Protein AF-A0A1F8RJQ5-F1 (afdb_monomer_lite)

Radius of gyration: 23.52 Å; chains: 1; bounding box: 66×78×32 Å

Secondary structure (DSSP, 8-state):
--------HHHHHHHHHHHHHHHHT--HHHHHHHHHHHHHHHHHHTSTTGGGEEEEGGGGHHHH-SS--S-----EEEE-S-TTTT----TT-S-PPPP-----

Sequence (104 aa):
MSRGHQKNLPASVRQRLLNLSRERGEDFNFTLTRYANERLLYRLACSPYRDQFVLKGAALFQIWSESPHRPTRDVDLLGFGDSTAAIPSYRSSLIPNPPVALAS

Structure (mmCIF, N/CA/C/O backbone):
data_AF-A0A1F8RJQ5-F1
#
_entry.id   AF-A0A1F8RJQ5-F1
#
loop_
_atom_site.group_PDB
_atom_site.id
_atom_site.type_symbol
_atom_site.label_atom_id
_atom_site.label_alt_id
_atom_site.label_comp_id
_atom_site.label_asym_id
_atom_site.label_entity_id
_atom_site.label_seq_id
_atom_site.pdbx_PDB_ins_code
_atom_site.Cartn_x
_atom_site.Cartn_y
_atom_site.Cartn_z
_atom_site.occupancy
_atom_site.B_iso_or_e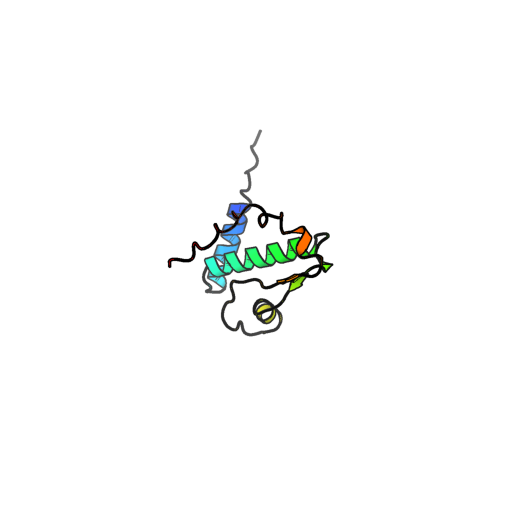quiv
_atom_site.auth_seq_id
_atom_site.auth_comp_id
_atom_site.auth_asym_id
_atom_site.auth_atom_id
_atom_site.pdbx_PDB_model_num
ATOM 1 N N . MET A 1 1 ? 0.179 40.576 9.011 1.00 35.41 1 MET A N 1
ATOM 2 C CA . MET A 1 1 ? 0.893 39.335 8.628 1.00 35.41 1 MET A CA 1
ATOM 3 C C . MET A 1 1 ? 0.343 38.161 9.444 1.00 35.41 1 MET A C 1
ATOM 5 O O . MET A 1 1 ? 0.845 37.902 10.530 1.00 35.41 1 MET A O 1
ATOM 9 N N . SER A 1 2 ? -0.716 37.478 8.994 1.00 40.94 2 SER A N 1
ATOM 10 C CA . SER A 1 2 ? -1.209 36.268 9.676 1.00 40.94 2 SER A CA 1
ATOM 11 C C . SER A 1 2 ? -0.506 35.045 9.090 1.00 40.94 2 SER A C 1
ATOM 13 O O . SER A 1 2 ? -0.709 34.721 7.920 1.00 40.94 2 SER A O 1
ATOM 15 N N . ARG A 1 3 ? 0.347 34.377 9.875 1.00 50.81 3 ARG A N 1
ATOM 16 C CA . ARG A 1 3 ? 0.960 33.105 9.465 1.00 50.81 3 ARG A CA 1
ATOM 17 C C . ARG A 1 3 ? -0.162 32.091 9.251 1.00 50.81 3 ARG A C 1
ATOM 19 O O . ARG A 1 3 ? -0.807 31.679 10.211 1.00 50.81 3 ARG A O 1
ATOM 26 N N . GLY A 1 4 ? -0.423 31.738 7.994 1.00 52.03 4 GLY A N 1
ATOM 27 C CA . GLY A 1 4 ? -1.371 30.689 7.646 1.00 52.03 4 GLY A CA 1
ATOM 28 C C . GLY A 1 4 ? -1.008 29.411 8.394 1.00 52.03 4 GLY A C 1
ATOM 29 O O . GLY A 1 4 ? 0.154 29.011 8.409 1.00 52.03 4 GLY A O 1
ATOM 30 N N . HIS A 1 5 ? -1.997 28.815 9.054 1.00 59.03 5 HIS A N 1
ATOM 31 C CA . HIS A 1 5 ? -1.896 27.531 9.735 1.00 59.03 5 HIS A CA 1
ATOM 32 C C . HIS A 1 5 ? -1.157 26.534 8.830 1.00 59.03 5 HIS A C 1
ATOM 34 O O . HIS A 1 5 ? -1.703 26.110 7.809 1.00 59.03 5 HIS A O 1
ATOM 40 N N . GLN A 1 6 ? 0.096 26.195 9.161 1.00 61.12 6 GLN A N 1
ATOM 41 C CA . GLN A 1 6 ? 0.817 25.141 8.457 1.00 61.12 6 GLN A CA 1
ATOM 42 C C . GLN A 1 6 ? 0.069 23.835 8.721 1.00 61.12 6 GLN A C 1
ATOM 44 O O . GLN A 1 6 ? 0.237 23.197 9.757 1.00 61.12 6 GLN A O 1
ATOM 49 N N . LYS A 1 7 ? -0.825 23.472 7.795 1.00 71.69 7 LYS A N 1
ATOM 50 C CA 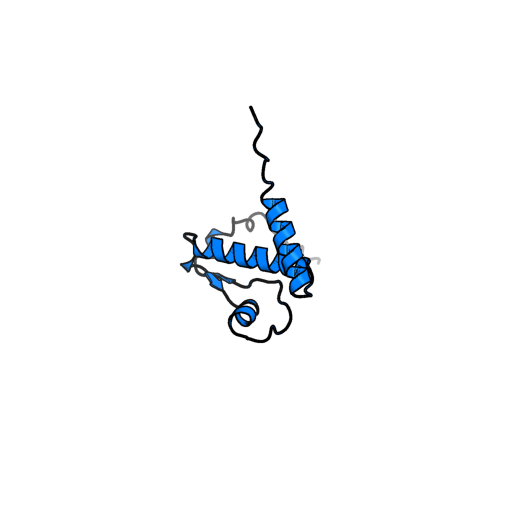. LYS A 1 7 ? -1.562 22.212 7.818 1.00 71.69 7 LYS A CA 1
ATOM 51 C C . LYS A 1 7 ? -0.533 21.094 7.741 1.00 71.69 7 LYS A C 1
ATOM 53 O O . LYS A 1 7 ? 0.001 20.816 6.670 1.00 71.69 7 LYS A O 1
ATOM 58 N N . ASN A 1 8 ? -0.254 20.456 8.872 1.00 88.88 8 ASN A N 1
ATOM 59 C CA . ASN A 1 8 ? 0.567 19.256 8.908 1.00 88.88 8 ASN A CA 1
ATOM 60 C C . ASN A 1 8 ? -0.191 18.139 8.170 1.00 88.88 8 ASN A C 1
ATOM 62 O O . ASN A 1 8 ? -1.055 17.461 8.731 1.00 88.88 8 ASN A O 1
ATOM 66 N N . LEU A 1 9 ? 0.087 18.005 6.871 1.00 90.94 9 LEU A N 1
ATOM 67 C CA . LEU A 1 9 ? -0.570 17.042 5.994 1.00 90.94 9 LEU A CA 1
ATOM 68 C C . LEU A 1 9 ? -0.378 15.596 6.488 1.00 90.94 9 LEU A C 1
ATOM 70 O O . LEU A 1 9 ? -1.387 14.891 6.557 1.00 90.94 9 LEU A O 1
ATOM 74 N N . PRO A 1 10 ? 0.828 15.154 6.910 1.00 90.75 10 PRO A N 1
ATOM 75 C CA . PRO A 1 10 ? 1.005 13.844 7.538 1.00 90.75 10 PRO A CA 1
ATOM 76 C C . PRO A 1 10 ? 0.082 13.606 8.739 1.00 90.75 10 PRO A C 1
ATOM 78 O O . PRO A 1 10 ? -0.588 12.575 8.800 1.00 90.75 10 PRO A O 1
ATOM 81 N N . ALA A 1 11 ? -0.019 14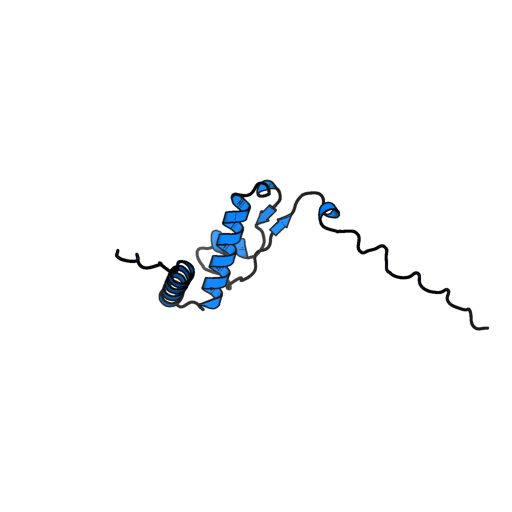.570 9.660 1.00 92.56 11 ALA A N 1
ATOM 82 C CA . ALA A 1 11 ? -0.899 14.459 10.824 1.00 92.56 11 ALA A CA 1
ATOM 83 C C . ALA A 1 11 ? -2.381 14.386 10.415 1.00 92.56 11 ALA A C 1
ATOM 85 O O . ALA A 1 11 ? -3.132 13.569 10.946 1.00 92.56 11 ALA A O 1
ATOM 86 N N . SER A 1 12 ? -2.789 15.177 9.417 1.00 94.31 12 SER A N 1
ATOM 87 C CA . SER A 1 12 ? -4.147 15.140 8.860 1.00 94.31 12 SER A CA 1
ATOM 88 C C . SER A 1 12 ? -4.481 13.797 8.200 1.00 94.31 12 SER A C 1
ATOM 90 O O . SER A 1 12 ? -5.592 13.292 8.365 1.00 94.31 12 SER A O 1
ATOM 92 N N . VAL A 1 13 ? -3.546 13.210 7.450 1.00 94.62 13 VAL A N 1
ATOM 93 C CA . VAL A 1 13 ? -3.723 11.888 6.828 1.00 94.62 13 VAL A CA 1
ATOM 94 C C . VAL A 1 13 ? -3.804 10.810 7.904 1.00 94.62 13 VAL A C 1
ATOM 96 O O . VAL A 1 13 ? -4.743 10.019 7.894 1.00 94.62 13 VAL A O 1
ATOM 99 N N . ARG A 1 14 ? -2.894 10.825 8.886 1.00 95.50 14 ARG A N 1
ATOM 100 C CA . ARG A 1 14 ? -2.909 9.880 10.011 1.00 95.50 14 ARG A CA 1
ATOM 101 C C . ARG A 1 14 ? -4.232 9.928 10.774 1.00 95.50 14 ARG A C 1
ATOM 103 O O . ARG A 1 14 ? -4.788 8.878 11.073 1.00 95.50 14 ARG A O 1
ATOM 110 N N . GLN A 1 15 ? -4.749 11.124 11.065 1.00 97.12 15 GLN A N 1
ATOM 111 C CA . GLN A 1 15 ? -6.020 11.274 11.775 1.00 97.12 15 GLN A CA 1
ATOM 112 C C . GLN A 1 15 ? -7.204 10.740 10.962 1.00 97.12 15 GLN A C 1
ATOM 114 O O . GLN A 1 15 ? -8.078 10.084 11.521 1.00 97.12 15 GLN A O 1
ATOM 119 N N . ARG A 1 16 ? -7.226 10.973 9.644 1.00 96.75 16 ARG A N 1
ATOM 120 C CA . ARG A 1 16 ? -8.259 10.415 8.758 1.00 96.75 16 ARG A CA 1
ATOM 121 C C . ARG A 1 16 ? -8.231 8.889 8.738 1.00 96.75 16 ARG A C 1
ATOM 123 O O . ARG A 1 16 ? -9.281 8.272 8.854 1.00 96.75 16 ARG A O 1
ATOM 130 N N . LEU A 1 17 ? -7.043 8.292 8.666 1.00 97.06 17 LEU A N 1
ATOM 131 C CA . LEU A 1 17 ? -6.880 6.836 8.729 1.00 97.06 17 LEU A CA 1
ATOM 132 C C . LEU A 1 17 ? -7.283 6.276 10.100 1.00 97.06 17 LEU A C 1
ATOM 134 O O . LEU A 1 17 ? -7.895 5.216 10.171 1.00 97.06 17 LEU A O 1
ATOM 138 N N . LEU A 1 18 ? -6.999 7.001 11.186 1.00 97.50 18 LEU A N 1
ATOM 139 C CA . LEU A 1 18 ? -7.421 6.604 12.529 1.00 97.50 18 LEU A CA 1
ATOM 140 C C . LEU A 1 18 ? -8.946 6.613 12.652 1.00 97.50 18 LEU A C 1
ATOM 142 O O . LEU A 1 18 ? -9.527 5.662 13.167 1.00 97.50 18 LEU A O 1
ATOM 146 N N . ASN A 1 19 ? -9.597 7.659 12.146 1.00 97.75 19 ASN A N 1
ATOM 147 C CA . ASN A 1 19 ? -11.054 7.735 12.125 1.00 97.75 19 ASN A CA 1
ATOM 148 C C . ASN A 1 19 ? -11.653 6.588 11.298 1.00 97.75 19 ASN A C 1
ATOM 150 O O . ASN A 1 19 ? -12.563 5.921 11.779 1.00 97.75 19 ASN A O 1
ATOM 154 N N . LEU A 1 20 ? -11.079 6.299 10.126 1.00 95.19 20 LEU A N 1
ATOM 155 C CA . LEU A 1 20 ? -11.514 5.200 9.263 1.00 95.19 20 LEU A CA 1
ATOM 156 C C . LEU A 1 20 ? -11.392 3.831 9.949 1.00 95.19 20 LEU A C 1
ATOM 158 O O . LEU A 1 20 ? -12.315 3.027 9.873 1.00 95.19 20 LEU A O 1
ATOM 162 N N . SER A 1 21 ? -10.283 3.577 10.655 1.00 94.69 21 SER A N 1
ATOM 163 C CA . SER A 1 21 ? -10.097 2.317 11.390 1.00 94.69 21 SER A CA 1
ATOM 164 C C . SER A 1 21 ? -11.161 2.117 12.474 1.00 94.69 21 SER A C 1
ATOM 166 O O . SER A 1 21 ? -11.691 1.023 12.630 1.00 94.69 21 SER A O 1
ATOM 168 N N . ARG A 1 22 ? -11.546 3.199 13.169 1.00 96.00 22 ARG A N 1
ATOM 169 C CA . ARG A 1 22 ? -12.593 3.175 14.202 1.00 96.00 22 ARG A CA 1
ATOM 170 C C . ARG A 1 22 ? -13.977 2.944 13.609 1.00 96.00 22 ARG A C 1
ATOM 172 O O . ARG A 1 22 ? -14.735 2.163 14.164 1.00 96.00 22 ARG A O 1
ATOM 179 N N . GLU A 1 23 ? -14.284 3.604 12.495 1.00 95.19 23 GLU A N 1
ATOM 180 C CA . GLU A 1 23 ? -15.552 3.442 11.773 1.00 95.19 23 GLU A CA 1
ATOM 181 C C . GLU A 1 23 ? -15.750 2.000 11.290 1.00 95.19 23 GLU A C 1
ATOM 183 O O . GLU A 1 23 ? -16.8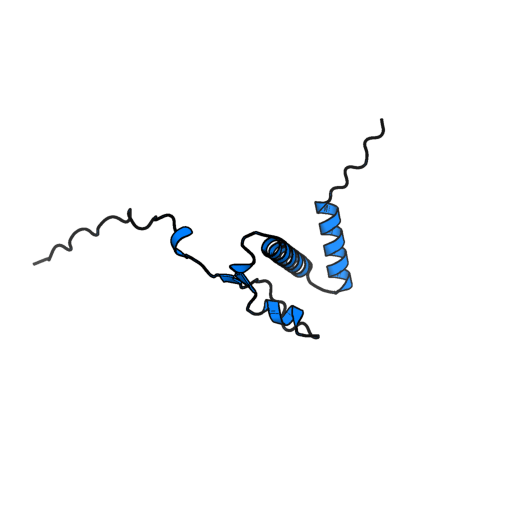45 1.458 11.389 1.00 95.19 23 GLU A O 1
ATOM 188 N N . ARG A 1 24 ? -14.673 1.361 10.820 1.00 88.50 24 ARG A N 1
ATOM 189 C CA . ARG A 1 24 ? -14.697 -0.020 10.318 1.00 88.50 24 ARG A CA 1
ATOM 190 C C . ARG A 1 24 ? -14.529 -1.087 11.402 1.00 88.50 24 ARG A C 1
ATOM 192 O O . ARG A 1 24 ? -14.670 -2.266 11.102 1.00 88.50 24 ARG A O 1
ATOM 199 N N . GLY A 1 25 ? -14.203 -0.700 12.637 1.00 91.06 25 GLY A N 1
ATOM 200 C CA . GLY A 1 25 ? -13.856 -1.646 13.703 1.00 91.06 25 GLY A CA 1
ATOM 201 C C . GLY A 1 25 ? -12.580 -2.451 13.416 1.00 91.06 25 GLY A C 1
ATOM 202 O O . GLY A 1 25 ? -12.434 -3.569 13.902 1.00 91.06 25 GLY A O 1
ATOM 203 N N . GLU A 1 26 ? -11.665 -1.904 12.613 1.00 89.25 26 GLU A N 1
ATOM 204 C CA . GLU A 1 26 ? -10.420 -2.555 12.200 1.00 89.25 26 GLU A CA 1
ATOM 205 C C . GLU A 1 26 ? -9.225 -2.077 13.035 1.00 89.25 26 GLU A C 1
ATOM 207 O O . GLU A 1 26 ? -9.205 -0.971 13.581 1.00 89.25 26 GLU A O 1
ATOM 212 N N . ASP A 1 27 ? -8.171 -2.894 13.084 1.00 92.44 27 ASP A N 1
ATOM 213 C CA . ASP A 1 27 ? -6.898 -2.478 13.666 1.00 92.44 27 ASP A CA 1
ATOM 214 C C . ASP A 1 27 ? -6.298 -1.287 12.889 1.00 92.44 27 ASP A C 1
ATOM 216 O O . ASP A 1 27 ? -6.238 -1.262 11.652 1.00 92.44 27 ASP A O 1
ATOM 220 N N . PHE A 1 28 ? -5.820 -0.281 13.623 1.00 94.00 28 PHE A N 1
ATOM 221 C CA . PHE A 1 28 ? -5.285 0.934 13.012 1.00 94.00 28 PHE A CA 1
ATOM 222 C C . PHE A 1 28 ? -4.000 0.667 12.219 1.00 94.00 28 PHE A C 1
ATOM 224 O O . PHE A 1 28 ? -3.802 1.266 11.159 1.00 94.00 28 PHE A O 1
ATOM 231 N N . ASN A 1 29 ? -3.142 -0.254 12.678 1.00 93.06 29 ASN A N 1
ATOM 232 C CA . ASN A 1 29 ? -1.929 -0.600 11.938 1.00 93.06 29 ASN A CA 1
ATOM 233 C C . ASN A 1 29 ? -2.278 -1.328 10.639 1.00 93.06 29 ASN A C 1
ATOM 235 O O . ASN A 1 29 ? -1.681 -1.033 9.608 1.00 93.06 29 ASN A O 1
ATOM 239 N N . PHE A 1 30 ? -3.289 -2.201 10.653 1.00 90.44 30 PHE A N 1
ATOM 240 C CA . PHE A 1 30 ? -3.818 -2.803 9.429 1.00 90.44 30 PHE A CA 1
ATOM 241 C C . PHE A 1 30 ? -4.284 -1.737 8.423 1.00 90.44 30 PHE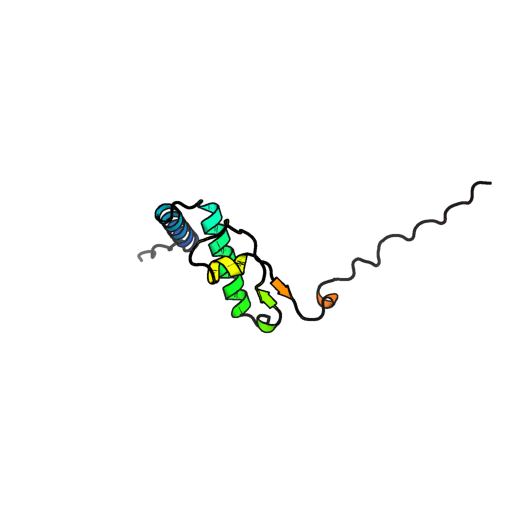 A C 1
ATOM 243 O O . PHE A 1 30 ? -3.874 -1.770 7.261 1.00 90.44 30 PHE A O 1
ATOM 250 N N . THR A 1 31 ? -5.049 -0.740 8.877 1.00 92.06 31 THR A N 1
ATOM 251 C CA . THR A 1 31 ? -5.493 0.384 8.030 1.00 92.06 31 THR A CA 1
ATOM 252 C C . THR A 1 31 ? -4.308 1.181 7.468 1.00 92.06 31 THR A C 1
ATOM 254 O O . THR A 1 31 ? -4.294 1.533 6.286 1.00 92.06 31 THR A O 1
ATOM 257 N N . LEU A 1 32 ? -3.289 1.448 8.292 1.00 93.94 32 LEU A N 1
ATOM 258 C CA . LEU A 1 32 ? -2.069 2.143 7.871 1.00 93.94 32 LEU A CA 1
ATOM 259 C C . LEU A 1 32 ? -1.292 1.358 6.809 1.00 93.94 32 LEU A C 1
ATOM 261 O O . LEU A 1 32 ? -0.905 1.938 5.793 1.00 93.94 32 LEU A O 1
ATOM 265 N N . THR A 1 33 ? -1.080 0.058 7.020 1.00 92.69 33 THR A N 1
ATOM 266 C CA . THR A 1 33 ? -0.387 -0.817 6.065 1.00 92.69 33 THR A CA 1
ATOM 267 C C . THR A 1 33 ? -1.143 -0.883 4.743 1.00 92.69 33 THR A C 1
ATOM 269 O O . THR A 1 33 ? -0.542 -0.677 3.689 1.00 92.69 33 THR A O 1
ATOM 272 N N . ARG A 1 34 ? -2.468 -1.075 4.784 1.00 90.00 34 ARG A N 1
ATOM 273 C CA . ARG A 1 34 ? -3.316 -1.089 3.584 1.00 90.00 34 ARG A CA 1
ATOM 274 C C . ARG A 1 34 ? -3.202 0.218 2.803 1.00 90.00 34 ARG A C 1
ATOM 276 O O . ARG A 1 34 ? -2.941 0.192 1.604 1.00 90.00 34 ARG A O 1
ATOM 283 N N . TYR A 1 35 ? -3.287 1.358 3.487 1.00 92.88 35 TYR A N 1
ATOM 284 C CA . TYR A 1 35 ? -3.100 2.665 2.859 1.00 92.88 35 TYR A CA 1
ATOM 285 C C . TYR A 1 35 ? -1.708 2.823 2.226 1.00 92.88 35 TYR A C 1
ATOM 287 O O . TYR A 1 35 ? -1.587 3.312 1.102 1.00 92.88 35 TYR A O 1
ATOM 295 N N . ALA A 1 36 ? -0.643 2.413 2.920 1.00 93.50 36 ALA A N 1
ATOM 296 C CA . ALA A 1 36 ? 0.718 2.496 2.391 1.00 93.50 36 ALA A CA 1
ATOM 297 C C . ALA A 1 36 ? 0.887 1.653 1.115 1.00 93.50 36 ALA A C 1
ATOM 299 O O . ALA A 1 36 ? 1.449 2.142 0.130 1.00 93.50 36 ALA A O 1
ATOM 300 N N . ASN A 1 37 ? 0.336 0.439 1.118 1.00 92.69 37 ASN A N 1
ATOM 301 C CA . ASN A 1 37 ? 0.334 -0.489 -0.008 1.00 92.69 37 ASN A CA 1
ATOM 302 C C . ASN A 1 37 ? -0.437 0.070 -1.212 1.00 92.69 37 ASN A C 1
ATOM 304 O O . ASN A 1 37 ? 0.107 0.138 -2.312 1.00 92.69 37 ASN A O 1
ATOM 308 N N . GLU A 1 38 ? -1.660 0.565 -1.010 1.00 92.06 38 GLU A N 1
ATOM 309 C CA . GLU A 1 38 ? -2.458 1.203 -2.067 1.00 92.06 38 GLU A CA 1
ATOM 310 C C . GLU A 1 38 ? -1.735 2.426 -2.659 1.00 92.06 38 GLU A C 1
ATOM 312 O O . GLU A 1 38 ? -1.690 2.616 -3.876 1.00 92.06 38 GLU A O 1
ATOM 317 N N . ARG A 1 39 ? -1.093 3.247 -1.815 1.00 94.31 39 ARG A N 1
ATOM 318 C CA . ARG A 1 39 ? -0.304 4.401 -2.273 1.00 94.31 39 ARG A CA 1
ATOM 319 C C . ARG A 1 39 ? 0.955 3.990 -3.032 1.00 94.31 39 ARG A C 1
ATOM 321 O O . ARG A 1 39 ? 1.365 4.732 -3.926 1.00 94.31 39 ARG A O 1
ATOM 328 N N . LEU A 1 40 ? 1.588 2.874 -2.671 1.00 94.06 40 LEU A N 1
ATOM 329 C CA . LEU A 1 40 ? 2.712 2.309 -3.416 1.00 94.06 40 LEU A CA 1
ATOM 330 C C . LEU A 1 40 ? 2.254 1.841 -4.800 1.00 94.06 40 LEU A C 1
ATOM 332 O O . LEU A 1 40 ? 2.839 2.270 -5.791 1.00 94.06 40 LEU A O 1
ATOM 336 N N . LEU A 1 41 ? 1.182 1.050 -4.863 1.00 93.62 41 LEU A N 1
ATOM 337 C CA . LEU A 1 41 ? 0.603 0.556 -6.115 1.00 93.62 41 LEU A CA 1
ATOM 338 C C . LEU A 1 41 ? 0.181 1.704 -7.036 1.00 93.62 41 LEU A C 1
ATOM 340 O O . LEU A 1 41 ? 0.506 1.690 -8.219 1.00 93.62 41 LEU A O 1
ATOM 344 N N . TYR A 1 42 ? -0.443 2.750 -6.486 1.00 95.38 42 TYR A N 1
ATOM 345 C CA . TYR A 1 42 ? -0.767 3.962 -7.237 1.00 95.38 42 TYR A CA 1
ATOM 346 C C . TYR A 1 42 ? 0.480 4.616 -7.853 1.00 95.38 42 TYR A C 1
ATOM 348 O O . TYR A 1 42 ? 0.495 4.937 -9.038 1.00 95.38 42 TYR A O 1
ATOM 356 N N . ARG A 1 43 ? 1.552 4.803 -7.067 1.00 96.19 43 ARG A N 1
ATOM 357 C CA . ARG A 1 43 ? 2.797 5.396 -7.587 1.00 96.19 43 ARG A CA 1
ATOM 358 C C . ARG A 1 43 ? 3.446 4.514 -8.649 1.00 96.19 43 ARG A C 1
ATOM 360 O O . ARG A 1 43 ? 3.946 5.052 -9.630 1.00 96.19 43 ARG A O 1
ATOM 367 N N . LEU A 1 44 ? 3.423 3.195 -8.457 1.00 94.75 44 LEU A N 1
ATOM 368 C CA . LEU A 1 44 ? 3.947 2.233 -9.422 1.00 94.75 44 LEU A CA 1
ATOM 369 C C . LEU A 1 44 ? 3.180 2.309 -10.748 1.00 94.75 44 LEU A C 1
ATOM 371 O O . LEU A 1 44 ? 3.811 2.420 -11.796 1.00 94.75 44 LEU A O 1
ATOM 375 N N . ALA A 1 45 ? 1.846 2.354 -10.697 1.00 94.50 45 ALA A N 1
ATOM 376 C CA . ALA A 1 45 ? 0.983 2.464 -11.875 1.00 94.50 45 ALA A CA 1
ATOM 377 C C . ALA A 1 45 ? 1.200 3.770 -12.663 1.00 94.50 45 ALA A C 1
ATOM 379 O O . ALA A 1 45 ? 1.099 3.784 -13.889 1.00 94.50 45 ALA A O 1
ATOM 380 N N . CYS A 1 46 ? 1.537 4.866 -11.976 1.00 97.12 46 CYS A N 1
ATOM 381 C CA . CYS A 1 46 ? 1.890 6.141 -12.608 1.00 97.12 46 CYS A CA 1
ATOM 382 C C . CYS A 1 46 ? 3.365 6.239 -13.040 1.00 97.12 46 CYS A C 1
ATOM 384 O O . CYS A 1 46 ? 3.758 7.262 -13.600 1.00 97.12 46 CYS A O 1
ATOM 386 N N . SER A 1 47 ? 4.197 5.236 -12.753 1.00 95.88 47 SER A N 1
ATOM 387 C CA . SER A 1 47 ? 5.629 5.273 -13.059 1.00 95.88 47 SER A CA 1
ATOM 388 C C . SER A 1 47 ? 5.945 4.704 -14.450 1.00 95.88 47 SER A C 1
ATOM 390 O O . SER A 1 47 ? 5.159 3.918 -14.984 1.00 95.88 47 SER A O 1
ATOM 392 N N . PRO A 1 48 ? 7.133 5.000 -15.011 1.00 95.06 48 PRO A N 1
ATOM 393 C CA . PRO A 1 48 ? 7.624 4.340 -16.225 1.00 95.06 48 PRO A CA 1
ATOM 394 C C . PRO A 1 48 ? 7.767 2.813 -16.098 1.00 95.06 48 PRO A C 1
ATOM 396 O O . PRO A 1 48 ? 7.860 2.123 -17.106 1.00 95.06 48 PRO A O 1
ATOM 399 N N . TYR A 1 49 ? 7.782 2.277 -14.873 1.00 92.38 49 TYR A N 1
ATOM 400 C CA . TYR A 1 49 ? 7.946 0.848 -14.597 1.00 92.38 49 TYR A CA 1
ATOM 401 C C . TYR A 1 49 ? 6.622 0.081 -14.528 1.00 92.38 49 TYR A C 1
ATOM 403 O O . TYR A 1 49 ? 6.637 -1.117 -14.267 1.00 92.38 49 TYR A O 1
ATOM 411 N N . ARG A 1 50 ? 5.472 0.739 -14.724 1.00 92.81 50 ARG A N 1
ATOM 412 C CA . ARG A 1 50 ? 4.144 0.124 -14.537 1.00 92.81 50 ARG A CA 1
ATOM 413 C C . ARG A 1 50 ? 3.957 -1.179 -15.324 1.00 92.81 50 ARG A C 1
ATOM 415 O O . ARG A 1 50 ? 3.365 -2.114 -14.808 1.00 92.81 50 ARG A O 1
ATOM 422 N N . ASP A 1 51 ? 4.513 -1.242 -16.533 1.00 92.44 51 ASP A N 1
ATOM 423 C CA . ASP A 1 51 ? 4.352 -2.370 -17.453 1.00 92.44 51 ASP A CA 1
ATOM 424 C C . ASP A 1 51 ? 5.346 -3.511 -17.146 1.00 92.44 51 ASP A C 1
ATOM 426 O O . ASP A 1 51 ? 5.296 -4.571 -17.761 1.00 92.44 51 ASP A O 1
ATOM 430 N N . GLN A 1 52 ? 6.238 -3.315 -16.166 1.00 93.38 52 GLN A N 1
ATOM 431 C CA . GLN A 1 52 ? 7.196 -4.319 -15.694 1.00 93.38 52 GLN A CA 1
ATOM 432 C C . GLN A 1 52 ? 6.679 -5.113 -14.494 1.00 93.38 52 GLN A C 1
ATOM 434 O O . GLN A 1 52 ? 7.338 -6.062 -14.082 1.00 93.38 52 GLN A O 1
ATOM 439 N N . PHE A 1 53 ? 5.531 -4.753 -13.913 1.00 92.06 53 PHE A N 1
ATOM 440 C CA . PHE A 1 53 ? 5.011 -5.419 -12.722 1.00 92.06 53 PHE A CA 1
ATOM 441 C C . PHE A 1 53 ? 3.541 -5.791 -12.866 1.00 92.06 53 PHE A C 1
ATOM 443 O O . PHE A 1 53 ? 2.717 -4.991 -13.298 1.00 92.06 53 PHE A O 1
ATOM 450 N N . VAL A 1 54 ? 3.197 -6.990 -12.405 1.00 92.19 54 VAL A N 1
ATOM 451 C CA . VAL A 1 54 ? 1.810 -7.445 -12.266 1.00 92.19 54 VAL A CA 1
ATOM 452 C C . VAL A 1 54 ? 1.516 -7.731 -10.798 1.00 92.19 54 VAL A C 1
ATOM 454 O O . VAL A 1 54 ? 2.259 -8.461 -10.137 1.00 92.19 54 VAL A O 1
ATOM 457 N N . LEU A 1 55 ? 0.425 -7.153 -10.286 1.00 91.56 55 LEU A N 1
ATOM 458 C CA . LEU A 1 55 ? -0.091 -7.451 -8.950 1.00 91.56 55 LEU A CA 1
ATOM 459 C C . LEU A 1 55 ? -0.610 -8.889 -8.904 1.00 91.56 55 LEU A C 1
ATOM 461 O O . LEU A 1 55 ? -1.383 -9.305 -9.766 1.00 91.56 55 LEU A O 1
ATOM 465 N N . LYS A 1 56 ? -0.205 -9.636 -7.879 1.00 89.81 56 LYS A N 1
ATOM 466 C CA . LYS A 1 56 ? -0.620 -11.022 -7.654 1.00 89.81 56 LYS A CA 1
ATOM 467 C C . LYS A 1 56 ? -0.919 -11.276 -6.174 1.00 89.81 56 LYS A C 1
ATOM 469 O O . LYS A 1 56 ? -0.889 -10.369 -5.344 1.00 89.81 56 LYS A O 1
ATOM 474 N N . GLY A 1 57 ? -1.198 -12.537 -5.855 1.00 87.88 57 GLY A N 1
ATOM 475 C CA . GLY A 1 57 ? -1.323 -13.004 -4.479 1.00 87.88 57 GLY A CA 1
ATOM 476 C C . GLY A 1 57 ? -2.590 -12.518 -3.781 1.00 87.88 57 GLY A C 1
ATOM 477 O O . GLY A 1 57 ? -3.586 -12.156 -4.411 1.00 87.88 57 GLY A O 1
ATOM 478 N N . ALA A 1 58 ? -2.551 -12.538 -2.449 1.00 83.69 58 ALA A N 1
ATOM 479 C CA . ALA A 1 58 ? -3.745 -12.364 -1.631 1.00 83.69 58 ALA A CA 1
ATOM 480 C C . ALA A 1 58 ? -4.349 -10.951 -1.705 1.00 83.69 58 ALA A C 1
ATOM 482 O O . ALA A 1 58 ? -5.534 -10.770 -1.424 1.00 83.69 58 ALA A O 1
ATOM 483 N N . ALA A 1 59 ? -3.558 -9.952 -2.110 1.00 82.38 59 ALA A N 1
ATOM 484 C CA . ALA A 1 59 ? -4.029 -8.581 -2.287 1.00 82.38 59 ALA A CA 1
ATOM 485 C C . ALA A 1 59 ? -5.139 -8.472 -3.352 1.00 82.38 59 ALA A C 1
ATOM 487 O O . ALA A 1 59 ? -6.014 -7.618 -3.224 1.00 82.38 59 ALA A O 1
ATOM 488 N N . LEU A 1 60 ? -5.165 -9.365 -4.351 1.00 82.19 60 LEU A N 1
ATOM 489 C CA . LEU A 1 60 ? -6.226 -9.394 -5.366 1.00 82.19 60 LEU A CA 1
ATOM 490 C C . LEU A 1 60 ? -7.595 -9.780 -4.784 1.00 82.19 60 LEU A C 1
ATOM 492 O O . LEU A 1 60 ? -8.614 -9.251 -5.226 1.00 82.19 60 LEU A O 1
ATOM 496 N N . PHE A 1 61 ? -7.642 -10.625 -3.748 1.00 76.69 61 PHE A N 1
ATOM 497 C CA . PHE A 1 61 ? -8.911 -11.005 -3.115 1.00 76.69 61 PHE A CA 1
ATOM 498 C C . PHE A 1 61 ? -9.602 -9.825 -2.424 1.00 76.69 61 PHE A C 1
ATOM 500 O O . PHE A 1 61 ? -10.824 -9.829 -2.324 1.00 76.69 61 PHE A O 1
ATOM 507 N N . GLN A 1 62 ? -8.859 -8.788 -2.011 1.00 72.94 62 GLN A N 1
ATOM 508 C CA . GLN A 1 62 ? -9.466 -7.560 -1.482 1.00 72.94 62 GLN A CA 1
ATOM 509 C C . GLN A 1 62 ? -10.217 -6.753 -2.551 1.00 72.94 62 GLN A C 1
ATOM 511 O O . GLN A 1 62 ? -11.056 -5.931 -2.199 1.00 72.94 62 GLN A O 1
ATOM 516 N N . ILE A 1 63 ? -9.889 -6.944 -3.832 1.00 71.56 63 ILE A N 1
ATOM 517 C CA . ILE A 1 63 ? -10.518 -6.238 -4.957 1.00 71.56 63 ILE A CA 1
ATOM 518 C C . ILE A 1 63 ? -11.706 -7.045 -5.497 1.00 71.56 63 ILE A C 1
ATOM 520 O O . ILE A 1 63 ? -12.687 -6.462 -5.946 1.00 71.56 63 ILE A O 1
ATOM 524 N N . TRP A 1 64 ? -11.619 -8.378 -5.469 1.00 68.56 64 TRP A N 1
ATOM 525 C CA . TRP A 1 64 ? -12.602 -9.269 -6.098 1.00 68.56 64 TRP A CA 1
ATOM 526 C C . TRP A 1 64 ? -13.648 -9.869 -5.155 1.00 68.56 64 TRP A C 1
ATOM 528 O O . TRP A 1 64 ? -14.637 -10.408 -5.642 1.00 68.56 64 TRP A O 1
ATOM 538 N N . SER A 1 65 ? -13.456 -9.809 -3.836 1.00 61.78 65 SER A N 1
ATOM 539 C CA . SER A 1 65 ? -14.391 -10.402 -2.877 1.00 61.78 65 SER A CA 1
ATOM 540 C C . SER A 1 65 ? -15.182 -9.338 -2.122 1.00 61.78 65 SER A C 1
ATOM 542 O O . SER A 1 65 ? -14.604 -8.429 -1.530 1.00 61.78 65 SER A O 1
ATOM 544 N N . GLU A 1 66 ? -16.504 -9.506 -2.069 1.00 57.72 66 GLU A N 1
ATOM 545 C CA . GLU A 1 66 ? -17.410 -8.704 -1.231 1.00 57.72 66 GLU A CA 1
ATOM 546 C C . GLU A 1 66 ? -17.227 -8.988 0.270 1.00 57.72 66 GLU A C 1
ATOM 548 O O . GLU A 1 66 ? -17.614 -8.187 1.117 1.00 57.72 66 GLU A O 1
ATOM 553 N N . SER A 1 67 ? -16.604 -10.120 0.613 1.00 57.66 67 SER A N 1
ATOM 554 C CA . SER A 1 67 ? -16.250 -10.484 1.985 1.00 57.66 67 SER A CA 1
ATOM 555 C C . SER A 1 67 ? -14.728 -10.478 2.154 1.00 57.66 67 SER A C 1
ATOM 557 O O . SER A 1 67 ? -14.049 -11.246 1.460 1.00 57.66 67 SER A O 1
ATOM 559 N N . PRO A 1 68 ? -14.157 -9.663 3.062 1.00 57.78 68 PRO A N 1
ATOM 560 C CA . PRO A 1 68 ? -12.720 -9.636 3.289 1.00 57.78 68 PRO A CA 1
ATOM 561 C C . PRO A 1 68 ? -12.283 -10.945 3.954 1.00 57.78 68 PRO A C 1
ATOM 563 O O . PRO A 1 68 ? -12.325 -11.114 5.172 1.00 57.78 68 PRO A O 1
ATOM 566 N N . HIS A 1 69 ? -11.869 -11.908 3.136 1.00 56.34 69 HIS A N 1
ATOM 567 C CA . HIS A 1 69 ? -11.203 -13.107 3.618 1.00 56.34 69 HIS A CA 1
ATOM 568 C C . HIS A 1 69 ? -9.827 -12.701 4.147 1.00 56.34 69 HIS A C 1
ATOM 570 O O . HIS A 1 69 ? -9.091 -12.029 3.435 1.00 56.34 69 HIS A O 1
ATOM 576 N N . ARG A 1 70 ? -9.542 -13.071 5.405 1.00 63.03 70 ARG A N 1
ATOM 577 C CA . ARG A 1 70 ? -8.306 -12.869 6.189 1.00 63.03 70 ARG A CA 1
ATOM 578 C C . ARG A 1 70 ? -7.467 -11.626 5.810 1.00 63.03 70 ARG A C 1
ATOM 580 O O . ARG A 1 70 ? -6.830 -11.625 4.760 1.00 63.03 70 ARG A O 1
ATOM 587 N N . PRO A 1 71 ? -7.301 -10.636 6.707 1.00 65.44 71 PRO A N 1
ATOM 588 C CA . PRO A 1 71 ? -6.496 -9.448 6.416 1.00 65.44 71 PRO A CA 1
ATOM 589 C C . PRO A 1 71 ? -5.078 -9.811 5.934 1.00 65.44 71 PRO A C 1
ATOM 591 O O . PRO A 1 71 ? -4.261 -10.314 6.707 1.00 65.44 71 PRO A O 1
ATOM 594 N N . THR A 1 72 ? -4.788 -9.556 4.653 1.00 71.12 72 THR A N 1
ATOM 595 C CA . THR A 1 72 ? -3.437 -9.647 4.079 1.00 71.12 72 THR A CA 1
ATOM 596 C C . THR A 1 72 ? -2.730 -8.307 4.223 1.00 71.12 72 THR A C 1
ATOM 598 O O . THR A 1 72 ? -3.306 -7.255 3.935 1.00 71.12 72 THR A O 1
ATOM 601 N N . ARG A 1 73 ? -1.490 -8.342 4.711 1.00 79.88 73 ARG A N 1
ATOM 602 C CA . ARG A 1 73 ? -0.660 -7.147 4.924 1.00 79.88 73 ARG A CA 1
ATOM 603 C C . ARG A 1 73 ? 0.361 -6.938 3.812 1.00 79.88 73 ARG A C 1
ATOM 605 O O . ARG A 1 73 ? 0.859 -5.826 3.661 1.00 79.88 73 ARG A O 1
ATOM 612 N N . ASP A 1 74 ? 0.623 -7.980 3.036 1.00 85.12 74 ASP A N 1
ATOM 613 C CA . ASP A 1 74 ? 1.696 -8.004 2.054 1.00 85.12 74 ASP A CA 1
ATOM 614 C C . ASP A 1 74 ? 1.166 -7.669 0.651 1.00 85.12 74 ASP A C 1
ATOM 616 O O . ASP A 1 74 ? -0.017 -7.865 0.345 1.00 85.12 74 ASP A O 1
ATOM 620 N N . VAL A 1 75 ? 2.051 -7.139 -0.197 1.00 89.31 75 VAL A N 1
ATOM 621 C CA . VAL A 1 75 ? 1.811 -6.888 -1.625 1.00 89.31 75 VAL A CA 1
ATOM 622 C C . VAL A 1 75 ? 2.788 -7.737 -2.416 1.00 89.31 75 VAL A C 1
ATOM 624 O O . VAL A 1 75 ? 3.994 -7.500 -2.375 1.00 89.31 75 VAL A O 1
ATOM 627 N N . ASP A 1 76 ? 2.254 -8.689 -3.172 1.00 91.00 76 ASP A N 1
ATOM 628 C CA . ASP A 1 76 ? 3.047 -9.547 -4.039 1.00 91.00 76 ASP A CA 1
ATOM 629 C C . ASP A 1 76 ? 3.028 -9.012 -5.472 1.00 91.00 76 ASP A C 1
ATOM 631 O O . ASP A 1 76 ? 1.967 -8.856 -6.081 1.00 91.00 76 ASP A O 1
ATOM 635 N N . LEU A 1 77 ? 4.211 -8.776 -6.039 1.00 91.88 77 LEU A N 1
ATOM 636 C CA . LEU A 1 77 ? 4.379 -8.367 -7.433 1.00 91.88 77 LEU A CA 1
ATOM 637 C C . LEU A 1 77 ? 5.163 -9.432 -8.198 1.00 91.88 77 LEU A C 1
ATOM 639 O O . LEU A 1 77 ? 6.114 -10.023 -7.681 1.00 91.88 77 LEU A O 1
ATOM 643 N N . LEU A 1 78 ? 4.756 -9.697 -9.434 1.00 90.69 78 LEU A N 1
ATOM 644 C CA . LEU A 1 78 ? 5.569 -10.410 -10.413 1.00 90.69 78 LEU A CA 1
ATOM 645 C C . LEU A 1 78 ? 6.269 -9.370 -11.288 1.00 90.69 78 LEU A C 1
ATOM 647 O O . LEU A 1 78 ? 5.585 -8.558 -11.903 1.00 90.69 78 LEU A O 1
ATOM 651 N N . GLY A 1 79 ? 7.602 -9.381 -11.307 1.00 89.94 79 GLY A N 1
ATOM 652 C CA . GLY A 1 79 ? 8.414 -8.483 -12.128 1.00 89.94 79 GLY A CA 1
ATOM 653 C C . GLY A 1 79 ? 8.837 -9.126 -13.451 1.00 89.94 79 GLY A C 1
ATOM 654 O O . GLY A 1 79 ? 9.147 -10.316 -13.482 1.00 89.94 79 GLY A O 1
ATOM 655 N N . PHE A 1 80 ? 8.889 -8.330 -14.516 1.00 85.00 80 PHE A N 1
ATOM 656 C CA . PHE A 1 80 ? 9.379 -8.694 -15.845 1.00 85.00 80 PHE A CA 1
ATOM 657 C C . PHE A 1 80 ? 10.559 -7.796 -16.229 1.00 85.00 80 PHE A C 1
ATOM 659 O O . PHE A 1 80 ? 10.565 -6.609 -15.910 1.00 85.00 80 PHE A O 1
ATOM 666 N N . GLY A 1 81 ? 11.540 -8.351 -16.941 1.00 77.94 81 GLY A N 1
ATOM 667 C CA . GLY A 1 81 ? 12.747 -7.639 -17.374 1.00 77.94 81 GLY A CA 1
ATOM 668 C C . GLY A 1 81 ? 14.037 -8.269 -16.845 1.00 77.94 81 GLY A C 1
ATOM 669 O O . GLY A 1 81 ? 14.013 -9.289 -16.152 1.00 77.94 81 GLY A O 1
ATOM 670 N N . ASP A 1 82 ? 15.174 -7.665 -17.193 1.00 71.75 82 ASP A N 1
ATOM 671 C CA . ASP A 1 82 ? 16.495 -8.172 -16.819 1.00 71.75 82 ASP A CA 1
ATOM 672 C C . ASP A 1 82 ? 16.718 -8.096 -15.305 1.00 71.75 82 ASP A C 1
ATOM 674 O O . ASP A 1 82 ? 17.013 -7.047 -14.729 1.00 71.75 82 ASP A O 1
ATOM 678 N N . SER A 1 83 ? 16.644 -9.255 -14.651 1.00 63.31 83 SER A N 1
ATOM 679 C CA . SER A 1 83 ? 16.931 -9.396 -13.215 1.00 63.31 83 SER A CA 1
ATOM 680 C C . SER A 1 83 ? 18.409 -9.136 -12.879 1.00 63.31 83 SER A C 1
ATOM 682 O O . SER A 1 83 ? 18.769 -8.957 -11.718 1.00 63.31 83 SER A O 1
ATOM 684 N N . THR A 1 84 ? 19.273 -9.101 -13.897 1.00 59.88 84 THR A N 1
ATOM 685 C CA . THR A 1 84 ? 20.715 -8.842 -13.813 1.00 59.88 84 THR A CA 1
ATOM 686 C C . THR A 1 84 ? 21.064 -7.363 -13.669 1.00 59.88 84 THR A C 1
ATOM 688 O O . THR A 1 84 ? 22.118 -7.060 -13.117 1.00 59.88 84 THR A O 1
ATOM 691 N N . ALA A 1 85 ? 20.188 -6.433 -14.069 1.00 56.44 85 ALA A N 1
ATOM 692 C CA . ALA A 1 85 ? 20.429 -4.997 -13.892 1.00 56.44 85 ALA A CA 1
ATOM 693 C C . ALA A 1 85 ? 20.397 -4.558 -12.410 1.00 56.44 85 ALA A C 1
ATOM 695 O O . ALA A 1 85 ? 20.945 -3.514 -12.060 1.00 56.44 85 ALA A O 1
ATOM 696 N N . ALA A 1 86 ? 19.786 -5.364 -11.532 1.00 51.00 86 ALA A N 1
ATOM 697 C CA . ALA A 1 86 ? 19.618 -5.077 -10.106 1.00 51.00 86 ALA A CA 1
ATOM 698 C C . ALA A 1 86 ? 20.557 -5.873 -9.179 1.00 51.00 86 ALA A C 1
ATOM 700 O O . ALA A 1 86 ? 20.460 -5.739 -7.959 1.00 51.00 86 ALA A O 1
ATOM 701 N N . ILE A 1 87 ? 21.485 -6.668 -9.721 1.00 50.75 87 ILE A N 1
ATOM 702 C CA . ILE A 1 87 ? 22.555 -7.281 -8.928 1.00 50.75 87 ILE A CA 1
ATOM 703 C C . ILE A 1 87 ? 23.858 -6.557 -9.271 1.00 50.75 87 ILE A C 1
ATOM 705 O O . ILE A 1 87 ? 24.565 -6.988 -10.183 1.00 50.75 87 ILE A O 1
ATOM 709 N N . PRO A 1 88 ? 24.240 -5.482 -8.549 1.00 46.12 88 PRO A N 1
ATOM 710 C CA . PRO A 1 88 ? 25.643 -5.120 -8.470 1.00 46.12 88 PRO A CA 1
ATOM 711 C C . PRO A 1 88 ? 26.395 -6.378 -8.052 1.00 46.12 88 PRO A C 1
ATOM 713 O O . PRO A 1 88 ? 26.113 -6.978 -7.014 1.00 46.12 88 PRO A O 1
ATOM 716 N N . SER A 1 89 ? 27.290 -6.821 -8.918 1.00 49.94 89 SER A N 1
ATOM 717 C CA . SER A 1 89 ? 28.122 -8.002 -8.772 1.00 49.94 89 SER A CA 1
ATOM 718 C C . SER A 1 89 ? 28.945 -7.950 -7.477 1.00 49.94 89 SER A C 1
ATOM 720 O O . SER A 1 89 ? 30.113 -7.580 -7.492 1.00 49.94 89 SER A O 1
ATOM 722 N N . TYR A 1 90 ? 28.371 -8.356 -6.345 1.00 52.66 90 TYR A N 1
ATOM 723 C CA . TYR A 1 90 ? 29.126 -8.611 -5.112 1.00 52.66 90 TYR A CA 1
ATOM 724 C C . TYR A 1 90 ? 29.668 -10.049 -5.060 1.00 52.66 90 TYR A C 1
ATOM 726 O O . TYR A 1 90 ? 30.269 -10.466 -4.076 1.00 52.66 90 TYR A O 1
ATOM 734 N N . ARG A 1 91 ? 29.488 -10.830 -6.134 1.00 52.31 91 ARG A N 1
ATOM 735 C CA . ARG A 1 91 ? 29.852 -12.252 -6.186 1.00 52.31 91 ARG A CA 1
ATOM 736 C C . ARG A 1 91 ? 31.292 -12.537 -6.634 1.00 52.31 91 ARG A C 1
ATOM 738 O O . ARG A 1 91 ? 31.584 -13.680 -6.960 1.00 52.31 91 ARG A O 1
ATOM 745 N N . SER A 1 92 ? 32.178 -11.536 -6.644 1.00 47.12 92 SER A N 1
ATOM 746 C CA . SER A 1 92 ? 33.576 -11.706 -7.086 1.00 47.12 92 SER A CA 1
ATOM 747 C C . SER A 1 92 ? 34.642 -11.479 -6.006 1.00 47.12 92 SER A C 1
ATOM 749 O O . SER A 1 92 ? 35.823 -11.523 -6.326 1.00 47.12 92 SER A O 1
ATOM 751 N N . SER A 1 93 ? 34.266 -11.267 -4.738 1.00 50.72 93 SER A N 1
ATOM 752 C CA . 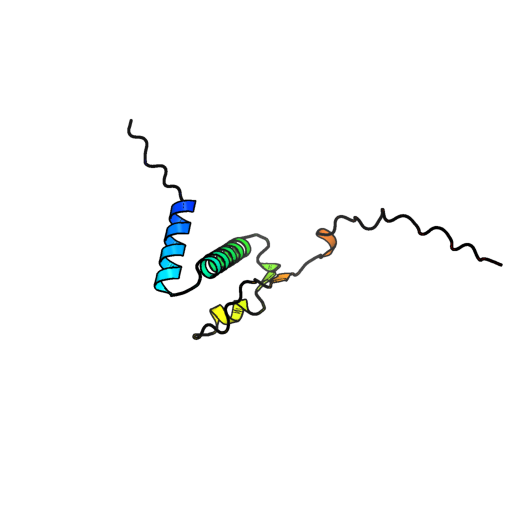SER A 1 93 ? 35.223 -11.061 -3.631 1.00 50.72 93 SER A CA 1
ATOM 753 C C . SER A 1 93 ? 35.160 -12.112 -2.513 1.00 50.72 93 SER A C 1
ATOM 755 O O . SER A 1 93 ? 35.846 -11.973 -1.501 1.00 50.72 93 SER A O 1
ATOM 757 N N . LEU A 1 94 ? 34.410 -13.206 -2.690 1.00 50.78 94 LEU A N 1
ATOM 758 C CA . LEU A 1 94 ? 34.528 -14.373 -1.810 1.00 50.78 94 LEU A CA 1
ATOM 759 C C . LEU A 1 94 ? 35.777 -15.174 -2.199 1.00 50.78 94 LEU A C 1
ATOM 761 O O . LEU A 1 94 ? 35.766 -15.961 -3.140 1.00 50.78 94 LEU A O 1
ATOM 765 N N . ILE A 1 95 ? 36.851 -14.851 -1.477 1.00 56.22 95 ILE A N 1
ATOM 766 C CA . ILE A 1 95 ? 38.081 -15.601 -1.192 1.00 56.22 95 ILE A CA 1
ATOM 767 C C . ILE A 1 95 ? 38.069 -17.034 -1.772 1.00 56.22 95 ILE A C 1
ATOM 769 O O . ILE A 1 95 ? 37.203 -17.825 -1.390 1.00 56.22 95 ILE A O 1
ATOM 773 N N . PRO A 1 96 ? 39.028 -17.417 -2.638 1.00 49.44 96 PRO A N 1
ATOM 774 C CA . PRO A 1 96 ? 39.152 -18.807 -3.057 1.00 49.44 96 PRO A CA 1
ATOM 775 C C . PRO A 1 96 ? 39.456 -19.680 -1.832 1.00 49.44 96 PRO A C 1
ATOM 777 O O . PRO A 1 96 ? 40.357 -19.368 -1.054 1.00 49.44 96 PRO A O 1
ATOM 780 N N . ASN A 1 97 ? 38.696 -20.768 -1.661 1.00 50.31 97 ASN A N 1
ATOM 781 C CA . ASN A 1 97 ? 38.992 -21.795 -0.661 1.00 50.31 97 ASN A CA 1
ATOM 782 C C . ASN A 1 97 ? 40.467 -22.219 -0.789 1.00 50.31 97 ASN A C 1
ATOM 784 O O . ASN A 1 97 ? 40.894 -22.540 -1.904 1.00 50.31 97 ASN A O 1
ATOM 788 N N . PRO A 1 98 ? 41.253 -22.247 0.303 1.00 50.12 98 PRO A N 1
ATOM 789 C CA . PRO A 1 98 ? 42.588 -22.821 0.243 1.00 50.12 98 PRO A CA 1
ATOM 790 C C . PRO A 1 98 ? 42.489 -24.322 -0.081 1.00 50.12 98 PRO A C 1
ATOM 792 O O . PRO A 1 98 ? 41.489 -24.963 0.262 1.00 50.12 98 PRO A O 1
ATOM 795 N N . PRO A 1 99 ? 43.499 -24.896 -0.759 1.00 52.84 99 PRO A N 1
ATOM 796 C CA . PRO A 1 99 ? 43.465 -26.294 -1.154 1.00 52.84 99 PRO A CA 1
ATOM 797 C C . PRO A 1 99 ? 43.444 -27.179 0.093 1.00 52.84 99 PRO A C 1
ATOM 799 O O . PRO A 1 99 ? 44.208 -26.971 1.036 1.00 52.84 99 PRO A O 1
ATOM 802 N N . VAL A 1 100 ? 42.557 -28.174 0.088 1.00 54.25 100 VAL A N 1
ATOM 803 C CA . VAL A 1 100 ? 42.507 -29.215 1.115 1.00 54.25 100 VAL A CA 1
ATOM 804 C C . VAL A 1 100 ? 43.837 -29.962 1.071 1.00 54.25 100 VAL A C 1
ATOM 806 O O . VAL A 1 100 ? 44.125 -30.666 0.104 1.00 54.25 100 VAL A O 1
ATOM 809 N N . ALA A 1 101 ? 44.668 -29.783 2.098 1.00 49.19 101 ALA A N 1
ATOM 810 C CA . ALA A 1 101 ? 45.854 -30.602 2.279 1.00 49.19 101 ALA A CA 1
ATOM 811 C C . ALA A 1 101 ? 45.400 -32.046 2.537 1.00 49.19 101 ALA A C 1
ATOM 813 O O . ALA A 1 101 ? 44.696 -32.319 3.510 1.00 49.19 101 ALA A O 1
ATOM 814 N N . LEU A 1 102 ? 45.778 -32.959 1.642 1.00 49.62 102 LEU A N 1
ATOM 815 C CA . LEU A 1 102 ? 45.653 -34.395 1.857 1.00 49.62 102 LEU A CA 1
ATOM 816 C C . LEU A 1 102 ? 46.562 -34.771 3.031 1.00 49.62 102 LEU A C 1
ATOM 818 O O . LEU A 1 102 ? 47.784 -34.780 2.893 1.00 49.62 102 LEU A O 1
ATOM 822 N N . ALA A 1 103 ? 45.964 -35.051 4.187 1.00 45.66 103 ALA A N 1
ATOM 823 C CA . ALA A 1 103 ? 46.651 -35.746 5.262 1.00 45.66 103 ALA A CA 1
ATOM 824 C C . ALA A 1 103 ? 46.920 -37.186 4.799 1.00 45.66 103 ALA A C 1
ATOM 826 O O . ALA A 1 103 ? 45.984 -37.914 4.463 1.00 45.66 103 ALA A O 1
ATOM 827 N N . SER A 1 104 ? 48.203 -37.541 4.728 1.00 51.66 104 SER A N 1
ATOM 828 C CA . SER A 1 104 ? 48.693 -38.924 4.734 1.00 51.66 104 SER A CA 1
ATOM 829 C C . SER A 1 104 ? 49.155 -39.262 6.143 1.00 51.66 104 SER A C 1
ATOM 831 O O . SER A 1 104 ? 49.722 -38.344 6.781 1.00 51.66 104 SER A O 1
#

Foldseek 3Di:
DDDPPPPPVVVVVLVVLVVVCVVVVHDSVLSVLVVVVVVVLVVCCVDPQVVQKDWDDPVVCVVVDPDNDDRDSDTDIDGDDDPPVPDPPPPPPPDDDDDDPDDD

pLDDT: mean 77.51, std 18.7, range [35.41, 97.75]